Protein AF-V5YPJ2-F1 (afdb_monomer_lite)

Radius of gyration: 19.74 Å; chains: 1; bounding box: 27×71×28 Å

pLDDT: mean 76.31, std 19.99, range [41.59, 96.5]

Structure (mmCIF, N/CA/C/O backbone):
data_AF-V5YPJ2-F1
#
_entry.id   AF-V5YPJ2-F1
#
loop_
_atom_site.group_PDB
_atom_site.id
_atom_site.type_symbol
_atom_site.label_atom_id
_atom_site.label_alt_id
_atom_site.label_comp_id
_atom_site.label_asym_id
_atom_site.label_entity_id
_atom_site.label_seq_id
_atom_site.pdbx_PDB_ins_code
_atom_site.Cartn_x
_atom_site.Cartn_y
_atom_site.Cartn_z
_atom_site.occupancy
_atom_site.B_iso_or_equiv
_atom_site.auth_seq_id
_atom_site.auth_comp_id
_atom_site.auth_asym_id
_atom_site.auth_atom_id
_atom_site.pdbx_PDB_model_num
ATOM 1 N N . MET A 1 1 ? 7.462 -64.256 -5.247 1.00 44.12 1 MET A N 1
ATOM 2 C CA . MET A 1 1 ? 6.819 -63.577 -4.101 1.00 44.12 1 MET A CA 1
ATOM 3 C C . MET A 1 1 ? 7.196 -62.103 -4.166 1.00 44.12 1 MET A C 1
ATOM 5 O O . MET A 1 1 ? 8.349 -61.782 -3.927 1.00 44.12 1 MET A O 1
ATOM 9 N N . ARG A 1 2 ? 6.286 -61.224 -4.603 1.00 44.47 2 ARG A N 1
ATOM 10 C CA . ARG A 1 2 ? 6.497 -59.766 -4.618 1.00 44.47 2 ARG A CA 1
ATOM 11 C C . ARG A 1 2 ? 5.528 -59.155 -3.615 1.00 44.47 2 ARG A C 1
ATOM 13 O O . ARG A 1 2 ? 4.322 -59.183 -3.833 1.00 44.47 2 ARG A O 1
ATOM 20 N N . GLN A 1 3 ? 6.067 -58.691 -2.494 1.00 44.41 3 GLN A N 1
ATOM 21 C CA . GLN A 1 3 ? 5.326 -57.923 -1.504 1.00 44.41 3 GLN A CA 1
ATOM 22 C C . GLN A 1 3 ? 5.084 -56.527 -2.087 1.00 44.41 3 GLN A C 1
ATOM 24 O O . GLN A 1 3 ? 6.030 -55.787 -2.346 1.00 44.41 3 GLN A O 1
ATOM 29 N N . TYR A 1 4 ? 3.822 -56.193 -2.344 1.00 41.59 4 TYR A N 1
ATOM 30 C CA . TYR A 1 4 ? 3.410 -54.827 -2.645 1.00 41.59 4 TYR A CA 1
ATOM 31 C C . TYR A 1 4 ? 3.276 -54.08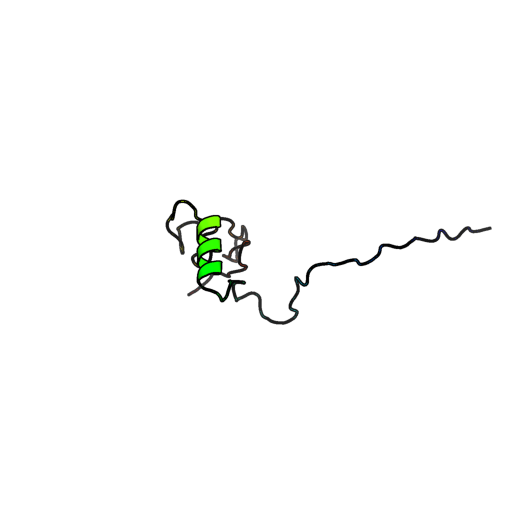2 -1.317 1.00 41.59 4 TYR A C 1
ATOM 33 O O . TYR A 1 4 ? 2.441 -54.428 -0.481 1.00 41.59 4 TYR A O 1
ATOM 41 N N . VAL A 1 5 ? 4.141 -53.092 -1.104 1.00 50.09 5 VAL A N 1
ATOM 42 C CA . VAL A 1 5 ? 4.109 -52.225 0.075 1.00 50.09 5 VAL A CA 1
ATOM 43 C C . VAL A 1 5 ? 2.898 -51.299 -0.052 1.00 50.09 5 VAL A C 1
ATOM 45 O O . VAL A 1 5 ? 2.806 -50.497 -0.979 1.00 50.09 5 VAL A O 1
ATOM 48 N N . ARG A 1 6 ? 1.946 -51.447 0.873 1.00 52.59 6 ARG A N 1
ATOM 49 C CA . ARG A 1 6 ? 0.809 -50.542 1.078 1.00 52.59 6 ARG A CA 1
ATOM 50 C C . ARG A 1 6 ? 1.358 -49.194 1.553 1.00 52.59 6 ARG A C 1
ATOM 52 O O . ARG A 1 6 ? 1.824 -49.101 2.685 1.00 52.59 6 ARG A O 1
ATOM 59 N N . VAL A 1 7 ? 1.302 -48.164 0.713 1.00 52.44 7 VAL A N 1
ATOM 60 C CA . VAL A 1 7 ? 1.517 -46.785 1.169 1.00 52.44 7 VAL A CA 1
ATOM 61 C C . VAL A 1 7 ? 0.239 -46.349 1.882 1.00 52.44 7 VAL A C 1
ATOM 63 O O . VAL A 1 7 ? -0.827 -46.252 1.277 1.00 52.44 7 VAL A O 1
ATOM 66 N N . LEU A 1 8 ? 0.347 -46.215 3.201 1.00 48.50 8 LEU A N 1
ATOM 67 C CA . LEU A 1 8 ? -0.703 -45.754 4.097 1.00 48.50 8 LEU A CA 1
ATOM 68 C C . LEU A 1 8 ? -0.911 -44.246 3.937 1.00 48.50 8 LEU A C 1
ATOM 70 O O . LEU A 1 8 ? 0.049 -43.483 3.922 1.00 48.50 8 LEU A O 1
ATOM 74 N N . SER A 1 9 ? -2.189 -43.878 3.842 1.00 53.03 9 SER A N 1
ATOM 75 C CA . SER A 1 9 ? -2.812 -42.662 4.373 1.00 53.03 9 SER A CA 1
ATOM 76 C C . SER A 1 9 ? -1.887 -41.478 4.679 1.00 53.03 9 SER A C 1
ATOM 78 O O . SER A 1 9 ? -1.288 -41.409 5.752 1.00 53.03 9 SER A O 1
ATOM 80 N N . LEU A 1 10 ? -1.922 -40.470 3.814 1.00 51.25 10 LEU A N 1
ATOM 81 C CA . LEU A 1 10 ? -1.859 -39.093 4.285 1.00 51.25 10 LEU A CA 1
ATOM 82 C C . LEU A 1 10 ? -3.259 -38.518 4.095 1.00 51.25 10 LEU A C 1
ATOM 84 O O . LEU A 1 10 ? -3.745 -38.381 2.977 1.00 51.25 10 LEU A O 1
ATOM 88 N N . GLN A 1 11 ? -3.938 -38.319 5.221 1.00 49.81 11 GLN A N 1
ATOM 89 C CA . GLN A 1 11 ? -5.176 -37.561 5.303 1.00 49.81 11 GLN A CA 1
ATOM 90 C C . GLN A 1 11 ? -4.892 -36.160 4.751 1.00 49.81 11 GLN A C 1
ATOM 92 O O . GLN A 1 11 ? -4.044 -35.452 5.287 1.00 49.81 11 GLN A O 1
ATOM 97 N N . GLU A 1 12 ? -5.590 -35.772 3.685 1.00 46.16 12 GLU A N 1
ATOM 98 C CA . GLU A 1 12 ? -5.627 -34.399 3.167 1.00 46.16 12 GLU A CA 1
ATOM 99 C C . GLU A 1 12 ? -6.452 -33.523 4.125 1.00 46.16 12 GLU A C 1
ATOM 101 O O . GLU A 1 12 ? -7.532 -33.037 3.798 1.00 46.16 12 GLU A O 1
ATOM 106 N N . SER A 1 13 ? -5.989 -33.386 5.367 1.00 50.50 13 SER A N 1
ATOM 107 C CA . SER A 1 13 ? -6.568 -32.458 6.329 1.00 50.50 13 SER A CA 1
ATOM 108 C C . SER A 1 13 ? -6.052 -31.050 6.038 1.00 50.50 13 SER A C 1
ATOM 110 O O . SER A 1 13 ? -4.892 -30.745 6.302 1.00 50.50 13 SER A O 1
ATOM 112 N N . GLU A 1 14 ? -6.960 -30.229 5.509 1.00 54.50 14 GLU A N 1
ATOM 113 C CA . GLU A 1 14 ? -7.039 -28.781 5.728 1.00 54.50 14 GLU A CA 1
ATOM 114 C C . GLU A 1 14 ? -5.827 -27.960 5.263 1.00 54.50 14 GLU A C 1
ATOM 116 O O . GLU A 1 14 ? -5.074 -27.397 6.054 1.00 54.50 14 GLU A O 1
ATOM 121 N N . MET A 1 15 ? -5.703 -27.785 3.945 1.00 46.50 15 MET A N 1
ATOM 122 C CA . MET A 1 15 ? -5.148 -26.525 3.448 1.00 46.50 15 MET A CA 1
ATOM 123 C C . MET A 1 15 ? -6.222 -25.442 3.616 1.00 46.50 15 MET A C 1
ATOM 125 O O . MET A 1 15 ? -7.315 -25.619 3.068 1.00 46.50 15 MET A O 1
ATOM 129 N N . PRO A 1 16 ? -5.967 -24.338 4.344 1.00 47.19 16 PRO A N 1
ATOM 130 C CA . PRO A 1 16 ? -6.885 -23.212 4.332 1.00 47.19 16 PRO A CA 1
ATOM 131 C C . PRO A 1 16 ? -6.989 -22.706 2.893 1.00 47.19 16 PRO A C 1
ATOM 133 O O . PRO A 1 16 ? -6.004 -22.689 2.154 1.00 47.19 16 PRO A O 1
ATOM 136 N N . ASP A 1 17 ? -8.211 -22.362 2.514 1.00 46.94 17 ASP A N 1
ATOM 137 C CA . ASP A 1 17 ? -8.685 -21.963 1.192 1.00 46.94 17 ASP A CA 1
ATOM 138 C C . ASP A 1 17 ? -7.903 -20.758 0.616 1.00 46.94 17 ASP A C 1
ATOM 140 O O . ASP A 1 17 ? -8.370 -19.624 0.618 1.00 46.94 17 ASP A O 1
ATOM 144 N N . TYR A 1 18 ? -6.652 -20.972 0.193 1.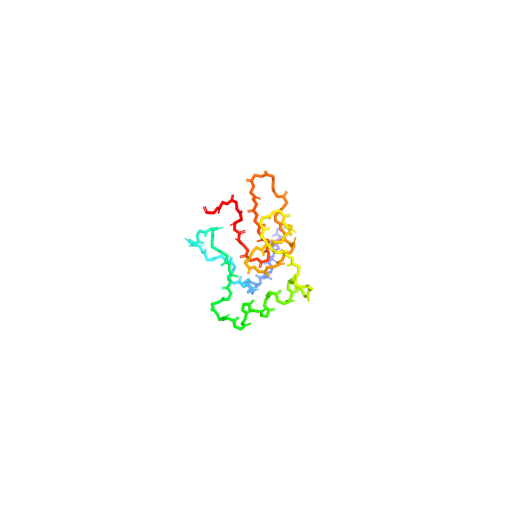00 51.41 18 TYR A N 1
ATOM 145 C CA . TYR A 1 18 ? -5.750 -19.906 -0.267 1.00 51.41 18 TYR A CA 1
ATOM 146 C C . TYR A 1 18 ? -5.834 -19.660 -1.781 1.00 51.41 18 TYR A C 1
ATOM 148 O O . TYR A 1 18 ? -5.140 -18.809 -2.327 1.00 51.41 18 TYR A O 1
ATOM 156 N N . VAL A 1 19 ? -6.683 -20.385 -2.504 1.00 47.28 19 VAL A N 1
ATOM 157 C CA . VAL A 1 19 ? -6.816 -20.202 -3.952 1.00 47.28 19 VAL A CA 1
ATOM 158 C C . VAL A 1 19 ? -8.278 -20.059 -4.333 1.00 47.28 19 VAL A C 1
ATOM 160 O O . VAL A 1 19 ? -8.902 -20.986 -4.845 1.00 47.28 19 VAL A O 1
ATOM 163 N N . ASP A 1 20 ? -8.778 -18.834 -4.147 1.00 48.72 20 ASP A N 1
ATOM 164 C CA . ASP A 1 20 ? -9.893 -18.271 -4.910 1.00 48.72 20 ASP A CA 1
ATOM 165 C C . ASP A 1 20 ? -9.501 -18.274 -6.398 1.00 48.72 20 ASP A C 1
ATOM 167 O O . ASP A 1 20 ? -8.841 -17.374 -6.930 1.00 48.72 20 ASP A O 1
ATOM 171 N N . ARG A 1 21 ? -9.828 -19.381 -7.068 1.00 42.84 21 ARG A N 1
ATOM 172 C CA . ARG A 1 21 ? -9.574 -19.620 -8.489 1.00 42.84 21 ARG A CA 1
ATOM 173 C C . ARG A 1 21 ? -10.452 -18.685 -9.322 1.00 42.84 21 ARG A C 1
ATOM 175 O O . ARG A 1 21 ? -11.497 -19.093 -9.817 1.00 42.84 21 ARG A O 1
ATOM 182 N N . GLY A 1 22 ? -10.012 -17.444 -9.523 1.00 43.56 22 GLY A N 1
ATOM 183 C CA . GLY A 1 22 ? -10.560 -16.585 -10.581 1.00 43.56 22 GLY A CA 1
ATOM 184 C C . GLY A 1 22 ? -10.660 -15.089 -10.296 1.00 43.56 22 GLY A C 1
ATOM 185 O O . GLY A 1 22 ? -10.977 -14.339 -11.219 1.00 43.56 22 GLY A O 1
ATOM 186 N N . ARG A 1 23 ? -10.364 -14.607 -9.083 1.00 46.19 23 ARG A N 1
ATOM 187 C CA . ARG A 1 23 ? -10.272 -13.162 -8.802 1.00 46.19 23 ARG A CA 1
ATOM 188 C C . ARG A 1 23 ? -8.822 -12.691 -8.838 1.00 46.19 23 ARG A C 1
ATOM 190 O O . ARG A 1 23 ? -8.153 -12.581 -7.825 1.00 46.19 23 ARG A O 1
ATOM 197 N N . PHE A 1 24 ? -8.372 -12.450 -10.066 1.00 47.88 24 PHE A N 1
ATOM 198 C CA . PHE A 1 24 ? -7.209 -11.675 -10.503 1.00 47.88 24 PHE A CA 1
ATOM 199 C C . PHE A 1 24 ? -6.344 -11.028 -9.403 1.00 47.88 24 PHE A C 1
ATOM 201 O O . PHE A 1 24 ? -6.813 -10.172 -8.657 1.00 47.88 24 PHE A O 1
ATOM 208 N N . ILE A 1 25 ? -5.051 -11.366 -9.463 1.00 53.78 25 ILE A N 1
ATOM 209 C CA . ILE A 1 25 ? -3.821 -10.949 -8.741 1.00 53.78 25 ILE A CA 1
ATOM 210 C C . ILE A 1 25 ? -3.649 -9.426 -8.470 1.00 53.78 25 ILE A C 1
ATOM 212 O O . ILE A 1 25 ? -2.628 -8.969 -7.979 1.00 53.78 25 ILE A O 1
ATOM 216 N N . LEU A 1 26 ? -4.647 -8.602 -8.776 1.00 57.78 26 LEU A N 1
ATOM 217 C CA . LEU A 1 26 ? -4.575 -7.143 -8.787 1.00 57.78 26 LEU A CA 1
ATOM 218 C C . LEU A 1 26 ? -5.195 -6.478 -7.556 1.00 57.78 26 LEU A C 1
ATOM 220 O O . LEU A 1 26 ? -4.997 -5.281 -7.356 1.00 57.78 26 LEU A O 1
ATOM 224 N N . ARG A 1 27 ? -5.997 -7.199 -6.761 1.00 62.72 27 ARG A N 1
ATOM 225 C CA . ARG A 1 27 ? -6.703 -6.604 -5.620 1.00 62.72 27 ARG A CA 1
ATOM 226 C C . ARG A 1 27 ?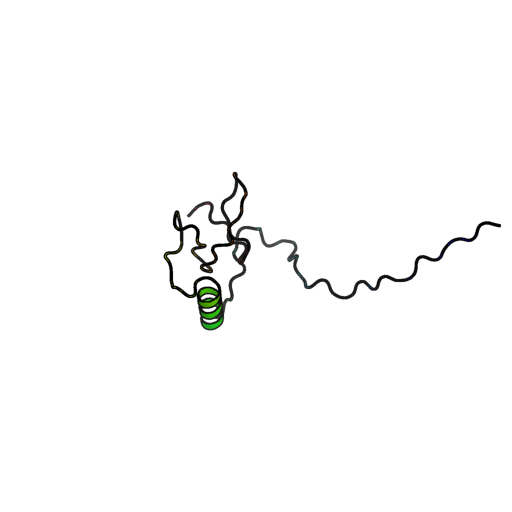 -6.069 -7.026 -4.302 1.00 62.72 27 ARG A C 1
ATOM 228 O O . ARG A 1 27 ? -5.993 -8.224 -4.044 1.00 62.72 27 ARG A O 1
ATOM 235 N N . PRO A 1 28 ? -5.675 -6.066 -3.450 1.00 74.56 28 PRO A N 1
ATOM 236 C CA . PRO A 1 28 ? -5.134 -6.409 -2.155 1.00 74.56 28 PRO A CA 1
ATOM 237 C C . PRO A 1 28 ? -6.206 -7.075 -1.292 1.00 74.56 28 PRO A C 1
ATOM 239 O O . PRO A 1 28 ? -7.354 -6.623 -1.243 1.00 74.56 28 PRO A O 1
ATOM 242 N N . THR A 1 29 ? -5.827 -8.138 -0.593 1.00 81.12 29 THR A N 1
ATOM 243 C CA . THR A 1 29 ? -6.652 -8.806 0.414 1.00 81.12 29 THR A CA 1
ATOM 244 C C . THR A 1 29 ? -6.664 -7.947 1.674 1.00 81.12 29 THR A C 1
ATOM 246 O O . THR A 1 29 ? -5.916 -8.181 2.623 1.00 81.12 29 THR A O 1
ATOM 249 N N . LEU A 1 30 ? -7.466 -6.884 1.651 1.00 86.12 30 LEU A N 1
ATOM 250 C CA . LEU A 1 30 ? -7.654 -5.992 2.790 1.00 86.12 30 LEU A CA 1
ATOM 251 C C . LEU A 1 30 ? -8.962 -6.319 3.514 1.00 86.12 30 LEU A C 1
ATOM 253 O O . LEU A 1 30 ? -9.963 -6.613 2.851 1.00 86.12 30 LEU A O 1
ATOM 257 N N . PRO A 1 31 ? -8.986 -6.201 4.852 1.00 88.81 31 PRO A N 1
ATOM 258 C CA . PRO A 1 31 ? -10.233 -6.189 5.599 1.00 88.81 31 PRO A CA 1
ATOM 259 C C . PRO A 1 31 ? -11.181 -5.114 5.060 1.00 88.81 31 PRO A C 1
ATOM 261 O O . PRO A 1 31 ? -10.761 -3.997 4.752 1.00 88.81 31 PRO A O 1
ATOM 264 N N . THR A 1 32 ? -12.463 -5.461 4.937 1.00 90.19 32 THR A N 1
ATOM 265 C CA . THR A 1 32 ? -13.508 -4.488 4.565 1.00 90.19 32 THR A CA 1
ATOM 266 C C . THR A 1 32 ? -13.915 -3.638 5.767 1.00 90.19 32 THR A C 1
ATOM 268 O O . THR A 1 32 ? -14.325 -2.491 5.597 1.00 90.19 32 THR A O 1
ATOM 271 N N . ASP A 1 33 ? -13.780 -4.188 6.977 1.00 94.00 33 ASP A N 1
ATOM 272 C CA . ASP A 1 33 ? -14.037 -3.463 8.211 1.00 94.00 33 ASP A CA 1
ATOM 273 C C . ASP A 1 33 ? -12.923 -2.428 8.492 1.00 94.00 33 ASP A C 1
ATOM 275 O O . ASP A 1 33 ? -11.736 -2.781 8.519 1.00 94.00 33 ASP A O 1
ATOM 279 N N . PRO A 1 34 ? -13.268 -1.145 8.717 1.00 92.56 34 PRO A N 1
ATOM 280 C CA . PRO A 1 34 ? -12.279 -0.108 8.988 1.00 92.56 34 PRO A CA 1
ATOM 281 C C . PRO A 1 34 ? -11.448 -0.344 10.253 1.00 92.56 34 PRO A C 1
ATOM 283 O O . PRO A 1 34 ? -10.284 0.060 10.278 1.00 92.56 34 PRO A O 1
ATOM 286 N N . GLN A 1 35 ? -12.009 -0.971 11.296 1.00 94.62 35 GLN A N 1
ATOM 287 C CA . GLN A 1 35 ? -11.262 -1.225 12.533 1.00 94.62 35 GLN A CA 1
ATOM 288 C C . GLN A 1 35 ? -10.215 -2.316 12.314 1.00 94.62 35 GLN A C 1
ATOM 290 O O . GLN A 1 35 ? -9.056 -2.140 12.691 1.00 94.62 35 GLN A O 1
ATOM 295 N N . GLU A 1 36 ? -10.579 -3.400 11.630 1.00 93.19 36 GLU A N 1
ATOM 296 C CA . GLU A 1 36 ? -9.634 -4.451 11.243 1.00 93.19 36 GLU A CA 1
ATOM 297 C C . GLU A 1 36 ? -8.522 -3.931 10.321 1.00 93.19 36 GLU A C 1
ATOM 299 O O . GLU A 1 36 ? -7.351 -4.286 10.494 1.00 93.19 36 GLU A O 1
ATOM 304 N N . LEU A 1 37 ? -8.855 -3.054 9.367 1.00 90.50 37 LEU A N 1
ATOM 305 C CA . LEU A 1 37 ? -7.862 -2.427 8.494 1.00 90.50 37 LEU A CA 1
ATOM 306 C C . LEU A 1 37 ? -6.895 -1.532 9.282 1.00 90.50 37 LEU A C 1
ATOM 308 O O . LEU A 1 37 ? -5.689 -1.549 9.027 1.00 90.50 37 LEU A O 1
ATOM 312 N N . GLN A 1 38 ? -7.405 -0.768 10.248 1.00 92.94 38 GLN A N 1
ATOM 313 C CA . GLN A 1 38 ? -6.576 0.059 11.120 1.00 92.94 38 GLN A CA 1
ATOM 314 C C . GLN A 1 38 ? -5.648 -0.806 11.985 1.00 92.94 38 GLN A C 1
ATOM 316 O O . GLN A 1 38 ? -4.442 -0.569 12.010 1.00 92.94 38 GLN A O 1
ATOM 321 N N . ALA A 1 39 ? -6.168 -1.874 12.592 1.00 94.00 39 ALA A N 1
ATOM 322 C CA . ALA A 1 39 ? -5.370 -2.816 13.374 1.00 94.00 39 ALA A CA 1
ATOM 323 C C . ALA A 1 39 ? -4.303 -3.534 12.525 1.00 94.00 39 ALA A C 1
ATOM 325 O O . ALA A 1 39 ? -3.216 -3.856 13.004 1.00 94.00 39 ALA A O 1
ATOM 326 N N . LEU A 1 40 ? -4.580 -3.809 11.247 1.00 91.75 40 LEU A N 1
ATOM 327 C CA . LEU A 1 40 ? -3.577 -4.324 10.312 1.00 91.75 40 LEU A CA 1
ATOM 328 C C . LEU A 1 40 ? -2.457 -3.303 10.068 1.00 91.75 40 LEU A C 1
ATOM 330 O O . LEU A 1 40 ? -1.282 -3.661 10.124 1.00 91.75 40 LEU A O 1
ATOM 334 N N . ARG A 1 41 ? -2.808 -2.034 9.838 1.00 94.31 41 ARG A N 1
ATOM 335 C CA . ARG A 1 41 ? -1.831 -0.957 9.616 1.00 94.31 41 ARG A CA 1
ATOM 336 C C . ARG A 1 41 ? -0.958 -0.705 10.837 1.00 94.31 41 ARG A C 1
ATOM 338 O O . ARG A 1 41 ? 0.242 -0.532 10.679 1.00 94.31 41 ARG A O 1
ATOM 345 N N . GLU A 1 42 ? -1.530 -0.736 12.034 1.00 95.69 42 GLU A N 1
ATOM 346 C CA . GLU A 1 42 ? -0.784 -0.570 13.287 1.00 95.69 42 GLU A CA 1
ATOM 347 C C . GLU A 1 42 ? 0.194 -1.721 13.534 1.00 95.69 42 GLU A C 1
ATOM 349 O O . GLU A 1 42 ? 1.318 -1.487 13.973 1.00 95.69 42 GLU A O 1
ATOM 354 N N . ARG A 1 43 ? -0.189 -2.957 13.193 1.00 94.94 43 ARG A N 1
ATOM 355 C CA . ARG A 1 43 ? 0.713 -4.116 13.276 1.00 94.94 43 ARG A CA 1
ATOM 356 C C . ARG A 1 43 ? 1.881 -4.014 12.297 1.00 94.94 43 ARG A C 1
ATOM 358 O O . ARG A 1 43 ? 3.007 -4.326 12.666 1.00 94.94 43 ARG A O 1
ATOM 365 N N . ASN A 1 44 ? 1.616 -3.571 11.071 1.00 95.50 44 ASN A N 1
ATOM 366 C CA . ASN A 1 44 ? 2.621 -3.501 10.010 1.00 95.50 44 ASN A CA 1
ATOM 367 C C . ASN A 1 44 ? 3.495 -2.238 10.075 1.00 95.50 44 ASN A C 1
ATOM 369 O O . ASN A 1 44 ? 4.622 -2.234 9.587 1.00 95.50 44 ASN A O 1
ATOM 373 N N . ASN A 1 45 ? 2.970 -1.148 10.637 1.00 96.50 45 ASN A N 1
ATOM 374 C CA . ASN A 1 45 ? 3.635 0.148 10.720 1.00 96.50 45 ASN A CA 1
ATOM 375 C C . ASN A 1 45 ? 3.417 0.797 12.103 1.00 96.50 45 ASN A C 1
ATOM 377 O O . ASN A 1 45 ? 2.796 1.860 12.204 1.00 96.50 45 ASN A O 1
ATOM 381 N N . PRO A 1 46 ? 3.946 0.194 13.186 1.00 96.06 46 PRO A N 1
ATOM 382 C CA . PRO A 1 46 ? 3.707 0.645 14.563 1.00 96.06 46 PRO A CA 1
ATOM 383 C C . PRO A 1 46 ? 4.274 2.039 14.858 1.00 96.06 46 PRO A C 1
ATOM 385 O O . PRO A 1 46 ? 3.870 2.697 15.814 1.00 96.06 46 PRO A O 1
ATOM 388 N N . HIS A 1 47 ? 5.213 2.506 14.034 1.00 95.81 47 HIS A N 1
ATOM 389 C CA . HIS A 1 47 ? 5.834 3.824 14.157 1.00 95.81 47 HIS A CA 1
ATOM 390 C C . HIS A 1 47 ? 5.232 4.866 13.210 1.00 95.81 47 HIS A C 1
ATOM 392 O O . HIS A 1 47 ? 5.771 5.966 13.111 1.00 95.81 47 HIS A O 1
ATOM 398 N N . ASN A 1 48 ? 4.140 4.529 12.514 1.00 93.50 48 ASN A N 1
ATOM 399 C CA . ASN A 1 48 ? 3.450 5.410 11.574 1.00 93.50 48 ASN A CA 1
ATOM 400 C C . ASN A 1 48 ? 4.409 6.091 10.573 1.00 93.50 48 ASN A C 1
ATOM 402 O O . ASN A 1 48 ? 4.327 7.291 10.309 1.00 93.50 48 ASN A O 1
ATOM 406 N N . GLN A 1 49 ? 5.363 5.318 10.047 1.00 96.31 49 GLN A N 1
ATOM 407 C CA . GLN A 1 49 ? 6.295 5.758 9.012 1.00 96.31 49 GLN A CA 1
ATOM 408 C C . GLN A 1 49 ? 5.540 6.074 7.714 1.00 96.31 49 GLN A C 1
ATOM 410 O O . GLN A 1 49 ? 4.434 5.579 7.492 1.00 96.31 49 GLN A O 1
ATOM 415 N N . ALA A 1 50 ? 6.141 6.885 6.842 1.00 95.06 50 ALA A N 1
ATOM 416 C CA . ALA A 1 50 ? 5.547 7.211 5.549 1.00 95.06 50 ALA A CA 1
ATOM 417 C C . ALA A 1 50 ? 5.269 5.940 4.724 1.00 95.06 50 ALA A C 1
ATOM 419 O O . ALA A 1 50 ? 6.056 4.995 4.749 1.00 95.06 50 ALA A O 1
ATOM 420 N N . VAL A 1 51 ? 4.154 5.933 3.990 1.00 93.62 51 VAL A N 1
ATOM 421 C CA . VAL A 1 51 ? 3.721 4.814 3.138 1.00 93.62 51 VAL A CA 1
ATOM 422 C C . VAL A 1 51 ? 3.544 5.259 1.687 1.00 93.62 51 VAL A C 1
ATOM 424 O O . VAL A 1 51 ? 3.288 6.433 1.420 1.00 93.62 51 VAL A O 1
ATOM 427 N N . GLY A 1 52 ? 3.633 4.314 0.750 1.00 87.88 52 GLY A N 1
ATOM 428 C CA . GLY A 1 52 ? 3.444 4.550 -0.681 1.00 87.88 52 GLY A CA 1
ATOM 429 C C . GLY A 1 52 ? 4.738 4.607 -1.480 1.00 87.88 52 GLY A C 1
ATOM 430 O O . GLY A 1 52 ? 5.765 4.058 -1.077 1.00 87.88 52 GLY A O 1
ATOM 431 N N . HIS A 1 53 ? 4.677 5.215 -2.663 1.00 84.69 53 HIS A N 1
ATOM 432 C CA . HIS A 1 53 ? 5.793 5.190 -3.607 1.00 84.69 53 HIS A CA 1
ATOM 433 C C . HIS A 1 53 ? 7.077 5.748 -2.984 1.00 84.69 53 HIS A C 1
ATOM 435 O O . HIS A 1 53 ? 7.053 6.774 -2.309 1.00 84.69 53 HIS A O 1
ATOM 441 N N . PHE A 1 54 ? 8.195 5.059 -3.228 1.00 85.94 54 PHE A N 1
ATOM 442 C CA . PHE A 1 54 ? 9.534 5.437 -2.754 1.00 85.94 54 PHE A CA 1
ATOM 443 C C . PHE A 1 54 ? 9.720 5.460 -1.226 1.00 85.94 54 PHE A C 1
ATOM 445 O O . PHE A 1 54 ? 10.765 5.891 -0.751 1.00 85.94 54 PHE A O 1
ATOM 452 N N . THR A 1 55 ? 8.748 4.969 -0.449 1.00 91.88 55 THR A N 1
ATOM 453 C CA . THR A 1 55 ? 8.865 4.875 1.020 1.00 91.88 55 THR A CA 1
ATOM 454 C C . THR A 1 55 ? 9.398 3.527 1.503 1.00 91.88 55 THR A C 1
ATOM 456 O O . THR A 1 55 ? 9.754 3.391 2.669 1.00 91.88 55 THR A O 1
ATOM 459 N N . GLY A 1 56 ? 9.428 2.518 0.625 1.00 91.56 56 GLY A N 1
ATOM 460 C CA . GLY A 1 56 ? 9.700 1.134 1.020 1.00 91.56 56 GLY A CA 1
ATOM 461 C C . GLY A 1 56 ? 8.553 0.493 1.806 1.00 91.56 56 GLY A C 1
ATOM 462 O O . GLY A 1 56 ? 8.752 -0.557 2.404 1.00 91.56 56 GLY A O 1
ATOM 463 N N . ARG A 1 57 ? 7.355 1.099 1.812 1.00 94.12 57 ARG A N 1
ATOM 464 C CA . ARG A 1 57 ? 6.175 0.584 2.515 1.00 94.12 57 ARG A CA 1
ATOM 465 C C . ARG A 1 57 ? 4.925 0.594 1.646 1.00 94.12 57 ARG A C 1
ATOM 467 O O . ARG A 1 57 ? 4.654 1.541 0.906 1.00 94.12 57 ARG A O 1
ATOM 474 N N . CYS A 1 58 ? 4.108 -0.444 1.788 1.00 93.62 58 CYS A N 1
ATOM 475 C CA . CYS A 1 58 ? 2.839 -0.590 1.088 1.00 93.62 58 CYS A CA 1
ATOM 476 C C . CYS A 1 58 ? 1.850 0.524 1.479 1.00 93.62 58 CYS A C 1
ATOM 478 O O . CYS A 1 58 ? 1.520 0.675 2.655 1.00 93.62 58 CYS A O 1
ATOM 480 N N . MET A 1 59 ? 1.293 1.249 0.498 1.00 92.31 59 MET A N 1
ATOM 481 C CA . MET A 1 59 ? 0.286 2.299 0.752 1.00 92.31 59 MET A CA 1
ATOM 482 C C . MET A 1 59 ? -1.019 1.776 1.368 1.00 92.31 59 MET A C 1
ATOM 484 O O . MET A 1 59 ? -1.768 2.534 1.980 1.00 92.31 59 MET A O 1
ATOM 488 N N . HIS A 1 60 ? -1.313 0.486 1.195 1.00 92.00 60 HIS A N 1
ATOM 489 C CA . HIS A 1 60 ? -2.569 -0.101 1.643 1.00 92.00 60 HIS A CA 1
ATOM 490 C C . HIS A 1 60 ? -2.497 -0.581 3.092 1.00 92.00 60 HIS A C 1
ATOM 492 O O . HIS A 1 60 ? -3.320 -0.171 3.917 1.00 92.00 60 HIS A O 1
ATOM 498 N N . CYS A 1 61 ? -1.513 -1.434 3.393 1.00 93.50 61 CYS A N 1
ATOM 499 C CA . CYS A 1 61 ? -1.391 -2.104 4.686 1.00 93.50 61 CYS A CA 1
ATOM 500 C C . CYS A 1 61 ? -0.213 -1.615 5.542 1.00 93.50 61 CYS A C 1
ATOM 502 O O . CYS A 1 61 ? -0.119 -2.042 6.684 1.00 93.50 61 CYS A O 1
ATOM 504 N N . GLY A 1 62 ? 0.681 -0.759 5.029 1.00 94.50 62 GLY A N 1
ATOM 505 C CA . GLY A 1 62 ? 1.832 -0.216 5.769 1.00 94.50 62 GLY A CA 1
ATOM 506 C C . GLY A 1 62 ? 3.044 -1.146 5.908 1.00 94.50 62 GLY A C 1
ATOM 507 O O . GLY A 1 62 ? 4.063 -0.725 6.455 1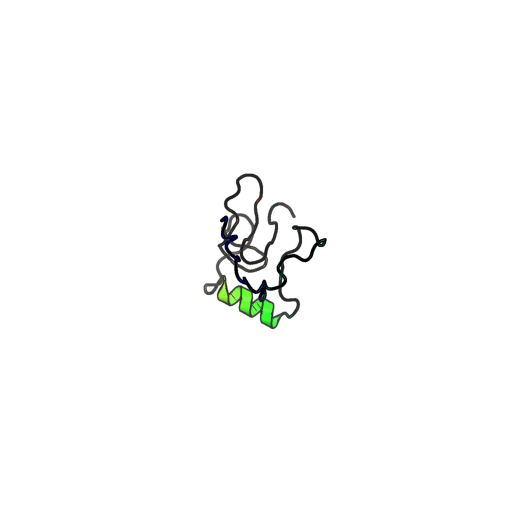.00 94.50 62 GLY A O 1
ATOM 508 N N . SER A 1 63 ? 2.951 -2.380 5.406 1.00 95.06 63 SER A N 1
ATOM 509 C CA . SER A 1 63 ? 4.034 -3.366 5.484 1.00 95.06 63 SER A CA 1
ATOM 510 C C . SER A 1 63 ? 5.251 -2.952 4.657 1.00 95.06 63 SER A C 1
ATOM 512 O O . SER A 1 63 ? 5.094 -2.391 3.570 1.00 95.06 63 SER A O 1
ATOM 514 N N . ASP A 1 64 ? 6.443 -3.236 5.173 1.00 95.06 64 ASP A N 1
ATOM 515 C CA . ASP A 1 64 ? 7.726 -3.175 4.461 1.00 95.06 64 ASP A CA 1
ATOM 516 C C . ASP A 1 64 ? 8.104 -4.511 3.797 1.00 95.06 64 ASP A C 1
ATOM 518 O O . ASP A 1 64 ? 9.097 -4.582 3.075 1.00 95.06 64 ASP A O 1
ATOM 522 N N . ASP A 1 65 ? 7.280 -5.547 3.970 1.00 93.81 65 ASP A N 1
ATOM 523 C CA . ASP A 1 65 ? 7.394 -6.827 3.275 1.00 93.81 65 ASP A CA 1
ATOM 524 C C . ASP A 1 65 ? 6.851 -6.702 1.840 1.00 93.81 65 ASP A C 1
ATOM 526 O O . ASP A 1 65 ? 5.686 -6.986 1.512 1.00 93.81 65 ASP A O 1
ATOM 530 N N . LEU A 1 66 ? 7.717 -6.147 0.998 1.00 91.81 66 LEU A N 1
ATOM 531 C CA . LEU A 1 66 ? 7.499 -5.891 -0.417 1.00 91.81 66 LEU A CA 1
ATOM 532 C C . LEU A 1 66 ? 8.101 -7.007 -1.273 1.00 91.81 66 LEU A C 1
ATOM 534 O O . LEU A 1 66 ? 9.031 -7.692 -0.856 1.00 91.81 66 LEU A O 1
ATOM 538 N N . TRP A 1 67 ? 7.573 -7.170 -2.485 1.00 90.31 67 TRP A N 1
ATOM 539 C CA . TRP A 1 67 ? 8.132 -8.106 -3.461 1.00 90.31 67 TRP A CA 1
ATOM 540 C C . TRP A 1 67 ? 9.571 -7.729 -3.816 1.00 90.31 67 TRP A C 1
ATOM 542 O O . TRP A 1 67 ? 9.905 -6.550 -3.945 1.00 90.31 67 TRP A O 1
ATOM 552 N N . ASP A 1 68 ? 10.402 -8.750 -3.993 1.00 85.56 68 ASP A N 1
ATOM 553 C CA . ASP A 1 68 ? 11.807 -8.664 -4.3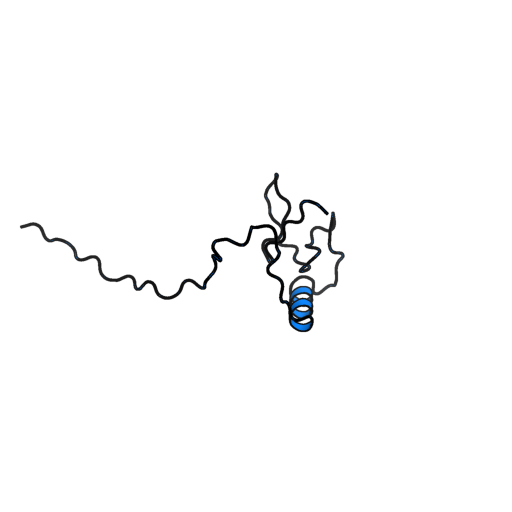91 1.00 85.56 68 ASP A CA 1
ATOM 554 C C . ASP A 1 68 ? 12.010 -8.801 -5.912 1.00 85.56 68 ASP A C 1
ATOM 556 O O . ASP A 1 68 ? 13.140 -8.758 -6.404 1.00 85.56 68 ASP A O 1
ATOM 560 N N . ASP A 1 69 ? 10.918 -8.933 -6.666 1.00 82.06 69 ASP A N 1
ATOM 561 C CA . ASP A 1 69 ? 10.921 -9.066 -8.119 1.00 82.06 69 ASP A CA 1
ATOM 562 C C . ASP A 1 69 ? 11.282 -7.738 -8.817 1.00 82.06 69 ASP A C 1
ATOM 564 O O . ASP A 1 69 ? 10.851 -6.647 -8.437 1.00 82.06 69 ASP A O 1
ATOM 568 N N . ASN A 1 70 ? 12.099 -7.824 -9.867 1.00 78.44 70 ASN A N 1
ATOM 569 C CA . ASN A 1 70 ? 12.604 -6.667 -10.608 1.00 78.44 70 ASN A CA 1
ATOM 570 C C . ASN A 1 70 ? 11.648 -6.152 -11.700 1.00 78.44 70 ASN A C 1
ATOM 572 O O . ASN A 1 70 ? 11.897 -5.089 -12.271 1.00 78.44 70 ASN A O 1
ATOM 576 N N . LEU A 1 71 ? 10.592 -6.899 -12.018 1.00 82.44 71 LEU A N 1
ATOM 577 C CA . LEU A 1 71 ? 9.584 -6.578 -13.028 1.00 82.44 71 LEU A CA 1
ATOM 578 C C . LEU A 1 71 ? 8.250 -6.153 -12.409 1.00 82.44 71 LEU A C 1
ATOM 580 O O . LEU A 1 71 ? 7.485 -5.443 -13.063 1.00 82.44 71 LEU A O 1
ATOM 584 N N . ALA A 1 72 ? 7.964 -6.567 -11.173 1.00 81.25 72 ALA A N 1
ATOM 585 C CA . ALA A 1 72 ? 6.714 -6.258 -10.492 1.00 81.25 72 ALA A CA 1
ATOM 586 C C . AL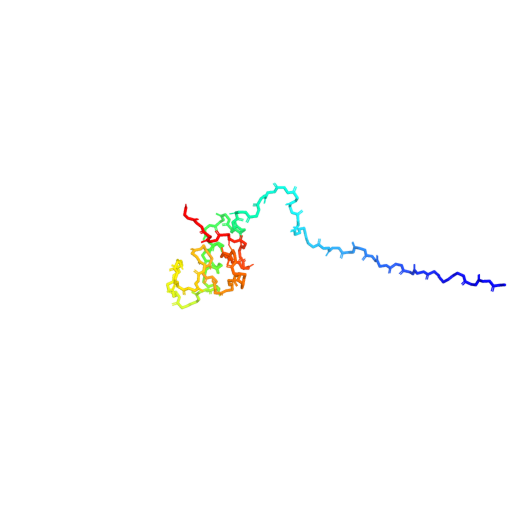A A 1 72 ? 6.943 -5.702 -9.083 1.00 81.25 72 ALA A C 1
ATOM 588 O O . ALA A 1 72 ? 7.560 -6.333 -8.233 1.00 81.25 72 ALA A O 1
ATOM 589 N N . TYR A 1 73 ? 6.354 -4.537 -8.807 1.00 84.75 73 TYR A N 1
ATOM 590 C CA . TYR A 1 73 ? 6.343 -3.963 -7.464 1.00 84.75 73 TYR A CA 1
ATOM 591 C C . TYR A 1 73 ? 5.030 -4.307 -6.756 1.00 84.75 73 TYR A C 1
ATOM 593 O O . TYR A 1 73 ? 3.956 -3.960 -7.253 1.00 84.75 73 TYR A O 1
ATOM 601 N N . GLY A 1 74 ? 5.103 -4.968 -5.600 1.00 89.50 74 GLY A N 1
ATOM 602 C CA . GLY A 1 74 ? 3.934 -5.399 -4.833 1.00 89.50 74 GLY A CA 1
ATOM 603 C C . GLY A 1 74 ? 4.232 -5.670 -3.358 1.00 89.50 74 GLY A C 1
ATOM 604 O O . GLY A 1 74 ? 5.321 -5.371 -2.875 1.00 89.50 74 GLY A O 1
ATOM 605 N N . CYS A 1 75 ? 3.246 -6.188 -2.624 1.00 91.81 75 CYS A N 1
ATOM 606 C CA . CYS A 1 75 ? 3.338 -6.452 -1.186 1.00 91.81 75 CYS A CA 1
ATOM 607 C C . CYS A 1 75 ? 2.963 -7.898 -0.850 1.00 91.81 75 CYS A C 1
ATOM 609 O O . CYS A 1 75 ? 1.859 -8.338 -1.171 1.00 91.81 75 CYS A O 1
ATOM 611 N N . ASN A 1 76 ? 3.834 -8.602 -0.127 1.00 90.19 76 ASN A N 1
ATOM 612 C CA . ASN A 1 76 ? 3.594 -9.976 0.324 1.00 90.19 76 ASN A CA 1
ATOM 613 C C . ASN A 1 76 ? 2.507 -10.053 1.402 1.00 90.19 76 ASN A C 1
ATOM 615 O O . ASN A 1 76 ? 1.727 -11.000 1.430 1.00 90.19 76 ASN A O 1
ATOM 619 N N . SER A 1 77 ? 2.396 -9.035 2.261 1.00 91.25 77 SER A N 1
ATOM 620 C CA . SER A 1 77 ? 1.447 -9.067 3.382 1.00 91.25 77 SER A CA 1
ATOM 621 C C . SER A 1 77 ? -0.015 -8.883 2.972 1.00 91.25 77 SER A C 1
ATOM 623 O O . SER A 1 77 ? -0.907 -9.343 3.677 1.00 91.25 77 SER A O 1
ATOM 625 N N . CYS A 1 78 ? -0.286 -8.175 1.871 1.00 90.00 78 CYS A N 1
ATOM 626 C CA . CYS A 1 78 ? -1.661 -7.915 1.422 1.00 90.00 78 CYS A CA 1
ATOM 627 C C . CYS A 1 78 ? -1.920 -8.258 -0.046 1.00 90.00 78 CYS A C 1
ATOM 629 O O . CYS A 1 78 ? -3.026 -8.027 -0.520 1.00 90.00 78 CYS A O 1
ATOM 631 N N . GLY A 1 79 ? -0.924 -8.745 -0.786 1.00 87.81 79 GLY A N 1
ATOM 632 C CA . GLY A 1 79 ? -1.059 -9.079 -2.206 1.00 87.81 79 GLY A CA 1
ATOM 633 C C . GLY A 1 79 ? -1.290 -7.877 -3.126 1.00 87.81 79 GLY A C 1
ATOM 634 O O . GLY A 1 79 ? -1.669 -8.061 -4.277 1.00 87.81 79 GLY A O 1
ATOM 635 N N . ALA A 1 80 ? -1.104 -6.642 -2.642 1.00 88.94 80 ALA A N 1
ATOM 636 C CA . ALA A 1 80 ? -1.253 -5.452 -3.474 1.00 88.94 80 ALA A CA 1
ATOM 637 C C . ALA A 1 80 ? -0.206 -5.445 -4.588 1.00 88.94 80 ALA A C 1
ATOM 639 O O . ALA A 1 80 ? 0.987 -5.476 -4.290 1.00 88.94 80 ALA A O 1
ATOM 640 N N . LEU A 1 81 ? -0.638 -5.280 -5.836 1.00 88.62 81 LEU A N 1
ATOM 641 C CA . LEU A 1 81 ? 0.237 -4.795 -6.895 1.00 88.62 81 LEU A CA 1
ATOM 642 C C . LEU A 1 81 ? 0.357 -3.272 -6.747 1.00 88.62 81 LEU A C 1
ATOM 644 O O . LEU A 1 81 ? -0.633 -2.552 -6.813 1.00 88.62 81 LEU A O 1
ATOM 648 N N . LEU A 1 82 ? 1.573 -2.782 -6.537 1.00 85.00 82 LEU A N 1
ATOM 649 C CA . LEU A 1 82 ? 1.901 -1.368 -6.327 1.00 85.00 82 LEU A CA 1
ATOM 650 C C . LEU A 1 82 ? 2.462 -0.712 -7.605 1.00 85.00 82 LEU A C 1
ATOM 652 O O . LEU A 1 82 ? 3.022 0.384 -7.554 1.00 85.00 82 LEU A O 1
ATOM 656 N N . SER A 1 83 ? 2.355 -1.413 -8.741 1.00 73.88 83 SER A N 1
ATOM 657 C CA . SER A 1 83 ? 3.090 -1.112 -9.969 1.00 73.88 83 SER A CA 1
ATOM 658 C C . SER A 1 83 ? 2.584 0.110 -10.738 1.00 73.88 83 SER A C 1
ATOM 660 O O . SER A 1 83 ? 3.392 0.701 -11.446 1.00 73.88 83 SER A O 1
ATOM 662 N N . THR A 1 84 ? 1.317 0.520 -10.634 1.00 59.94 84 THR A N 1
ATOM 663 C CA . THR A 1 84 ? 0.802 1.727 -11.310 1.00 59.94 84 THR A CA 1
ATOM 664 C C . THR A 1 84 ? -0.440 2.271 -10.601 1.00 59.94 84 THR A C 1
ATOM 666 O O . THR A 1 84 ? -1.163 1.509 -9.964 1.00 59.94 84 THR A O 1
ATOM 669 N N . ASN A 1 85 ? -0.668 3.578 -10.738 1.00 48.75 85 ASN A N 1
ATOM 670 C CA . ASN A 1 85 ? -1.838 4.319 -10.248 1.00 48.75 85 ASN A CA 1
ATOM 671 C C . ASN A 1 85 ? -3.038 4.146 -11.192 1.00 48.75 85 ASN A C 1
ATOM 673 O O . ASN A 1 85 ? -2.794 4.199 -12.421 1.00 48.75 85 ASN A O 1
#

Foldseek 3Di:
DDDDDDDDDDPPPDDDPPDPPPPDLADWQADPDPVRLVVQLCVQCVPPADAAPPRCAHPRRRHNQWDPDPVWTGHPVTSHGRPDD

Sequence (85 aa):
MRQYVRVLSLQESEMPDYVDRGRFILRPTLPTDPQELQALRERNNPHNQAVGHFTGRCMHCGSDDLWDDNLAYGCNSCGALLSTN

Organism: NCBI:txid326454

Secondary structure (DSSP, 8-state):
--------------------TTS-TTS----SSHHHHHHHHHHH-TT----BTTTTB-TTT----B---SS--BBTTT--B-S--